Protein AF-J5XFD1-F1 (afdb_monomer_lite)

pLDDT: mean 83.92, std 10.08, range [48.72, 96.69]

Sequence (74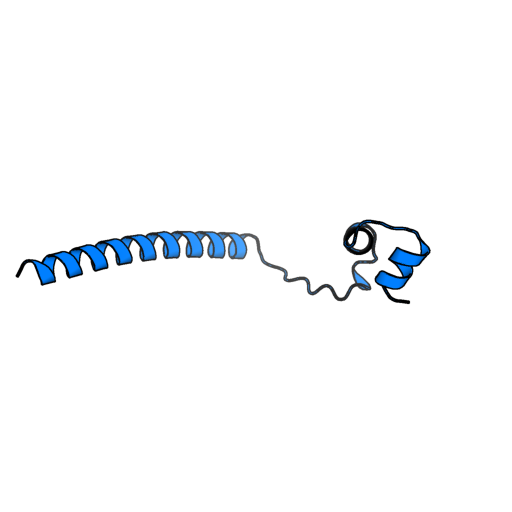 aa):
MSIEDCRRKYDIKGGSTIQNWLEKYGKNHLLNKVVRVETKDEVREIELLRKELAALKKAYAELALENKVNQTVI

Secondary structure (DSSP, 8-state):
--HHHHHHHTT---TTHHHHHHHHHS-TTTS--------HHHHHHHHHHHHHHHHHHHHHHHHHHHHHHHHHH-

Radius of gyration: 24.91 Å; chains: 1; bounding box: 49×25×67 Å

Foldseek 3Di:
DDPVVVCVVVVPPDPCPVVVCCVVPNDPVPDPDDDDDDDPVNVVVVVVVVVVVVVVVVVVVVVVVVVVVVVVVD

Structure (mmCIF, N/CA/C/O backbone):
data_AF-J5XFD1-F1
#
_entry.id   AF-J5XFD1-F1
#
loop_
_atom_site.group_PDB
_atom_site.id
_atom_site.type_symbol
_atom_site.label_atom_id
_atom_site.label_alt_id
_atom_site.label_comp_id
_atom_site.label_asym_id
_atom_site.label_entity_id
_atom_site.label_seq_id
_atom_site.pdbx_PDB_ins_code
_atom_site.Cartn_x
_atom_site.Cartn_y
_atom_site.Cartn_z
_atom_site.occupancy
_atom_site.B_iso_or_equiv
_atom_site.auth_seq_id
_atom_site.auth_comp_id
_atom_site.auth_asym_id
_atom_site.auth_atom_id
_atom_site.pdbx_PDB_model_num
ATOM 1 N N . MET A 1 1 ? 12.021 15.969 -25.062 1.00 65.88 1 MET A N 1
ATOM 2 C CA . MET A 1 1 ? 10.870 15.186 -25.556 1.00 65.88 1 MET A CA 1
ATOM 3 C C . MET A 1 1 ? 10.155 14.615 -24.344 1.00 65.88 1 MET A C 1
ATOM 5 O O . MET A 1 1 ? 10.773 13.866 -23.597 1.00 65.88 1 MET A O 1
ATOM 9 N N . SER A 1 2 ? 8.922 15.052 -24.097 1.00 85.12 2 SER A N 1
ATOM 10 C CA . SER A 1 2 ? 8.068 14.589 -22.99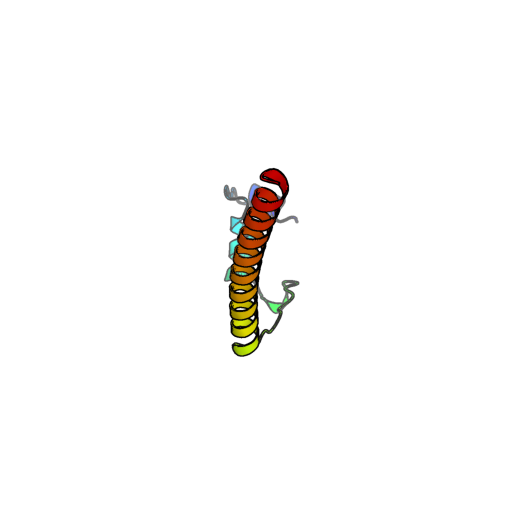5 1.00 85.12 2 SER A CA 1
ATOM 11 C C . SER A 1 2 ? 7.479 13.201 -23.291 1.00 85.12 2 SER A C 1
ATOM 13 O O . SER A 1 2 ? 7.363 12.802 -24.451 1.00 85.12 2 SER A O 1
ATOM 15 N N . ILE A 1 3 ? 7.047 12.476 -22.250 1.00 84.75 3 ILE A N 1
ATOM 16 C CA . ILE A 1 3 ? 6.238 11.249 -22.393 1.00 84.75 3 ILE A CA 1
ATOM 17 C C . ILE A 1 3 ? 4.981 11.537 -23.227 1.00 84.75 3 ILE A C 1
ATOM 19 O O . ILE A 1 3 ? 4.568 10.713 -24.041 1.00 84.75 3 ILE A O 1
ATOM 23 N N . GLU A 1 4 ? 4.405 12.728 -23.075 1.00 87.00 4 GLU A N 1
ATOM 24 C CA . GLU A 1 4 ? 3.224 13.152 -23.824 1.00 87.00 4 GLU A CA 1
ATOM 25 C C . GLU A 1 4 ? 3.528 13.396 -25.311 1.00 87.00 4 GLU A C 1
ATOM 27 O O . GLU A 1 4 ? 2.729 13.019 -26.171 1.00 87.00 4 GLU A O 1
ATOM 32 N N . ASP A 1 5 ? 4.709 13.937 -25.628 1.00 88.44 5 ASP A N 1
ATOM 33 C CA . ASP A 1 5 ? 5.163 14.115 -27.014 1.00 88.44 5 ASP A CA 1
ATOM 34 C C . ASP A 1 5 ? 5.350 12.759 -27.700 1.00 88.44 5 ASP A C 1
ATOM 36 O O . ASP A 1 5 ? 4.897 12.565 -28.827 1.00 88.44 5 ASP A O 1
ATOM 40 N N . CYS A 1 6 ? 5.960 11.790 -27.006 1.00 85.62 6 CYS A N 1
ATOM 41 C CA . CYS A 1 6 ? 6.078 10.414 -27.491 1.00 85.62 6 CYS A CA 1
ATOM 42 C C . CYS A 1 6 ? 4.704 9.789 -27.728 1.00 85.62 6 CYS A C 1
ATOM 44 O O . CYS A 1 6 ? 4.478 9.157 -28.758 1.00 85.62 6 CYS A O 1
ATOM 46 N N . ARG A 1 7 ? 3.771 9.990 -26.794 1.00 90.88 7 ARG A N 1
ATOM 47 C CA . ARG A 1 7 ? 2.417 9.451 -26.899 1.00 90.88 7 ARG A CA 1
ATOM 48 C C . ARG A 1 7 ? 1.711 9.955 -28.155 1.00 90.88 7 ARG A C 1
ATOM 50 O O . ARG A 1 7 ? 1.153 9.150 -28.894 1.00 90.88 7 ARG A O 1
ATOM 57 N N . ARG A 1 8 ? 1.775 11.267 -28.406 1.00 90.81 8 ARG A N 1
ATOM 58 C CA . ARG A 1 8 ? 1.203 11.901 -29.604 1.00 90.81 8 ARG A CA 1
ATOM 59 C C . ARG A 1 8 ? 1.905 11.451 -30.883 1.00 90.81 8 ARG A C 1
ATOM 61 O O . ARG A 1 8 ? 1.238 11.147 -31.862 1.00 90.8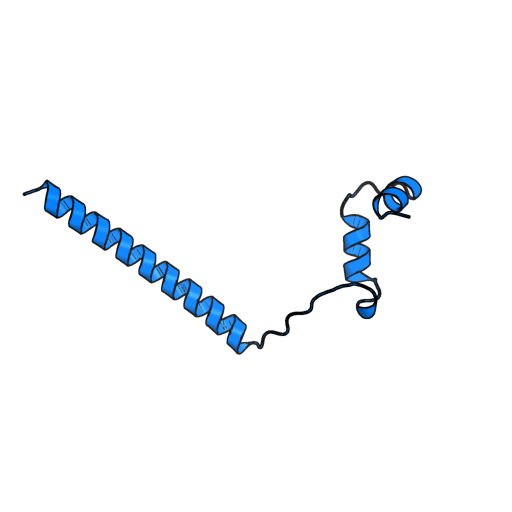1 8 ARG A O 1
ATOM 68 N N . LYS A 1 9 ? 3.239 11.377 -30.870 1.00 92.94 9 LYS A N 1
ATOM 69 C CA . LYS A 1 9 ? 4.045 10.997 -32.040 1.00 92.94 9 LYS A CA 1
ATOM 70 C C . LYS A 1 9 ? 3.784 9.563 -32.506 1.00 92.94 9 LYS A C 1
ATOM 72 O O . LYS A 1 9 ? 3.824 9.307 -33.704 1.00 92.94 9 LYS A O 1
ATOM 77 N N . TYR A 1 10 ? 3.542 8.646 -31.572 1.00 90.88 10 TYR A N 1
ATOM 78 C CA . TYR A 1 10 ? 3.343 7.221 -31.855 1.00 90.88 10 TYR A CA 1
ATOM 79 C C . TYR A 1 10 ? 1.873 6.769 -31.758 1.00 90.88 10 TYR A C 1
ATOM 81 O O . TYR A 1 10 ? 1.622 5.570 -31.705 1.00 90.88 10 TYR A O 1
ATOM 89 N N . ASP A 1 11 ? 0.916 7.705 -31.707 1.00 91.81 11 ASP A N 1
ATOM 90 C CA . ASP A 1 11 ? -0.534 7.445 -31.590 1.00 91.81 11 ASP A CA 1
ATOM 91 C C . ASP A 1 11 ? -0.917 6.454 -30.467 1.00 91.81 11 ASP A C 1
ATOM 93 O O . ASP A 1 11 ? -1.803 5.605 -30.580 1.00 91.81 11 ASP A O 1
ATOM 97 N N . ILE A 1 12 ? -0.225 6.543 -29.330 1.00 92.38 12 ILE A N 1
ATOM 98 C CA . ILE A 1 12 ? -0.475 5.660 -28.189 1.00 92.38 12 ILE A CA 1
ATOM 99 C C . ILE A 1 12 ? -1.684 6.195 -27.411 1.00 92.38 12 ILE A C 1
ATOM 101 O O . ILE A 1 12 ? -1.612 7.215 -26.733 1.00 92.38 12 ILE A O 1
ATOM 105 N N . LYS A 1 13 ? -2.816 5.491 -27.463 1.00 87.12 13 LYS A N 1
ATOM 106 C CA . LYS A 1 13 ? -4.071 5.963 -26.842 1.00 87.12 13 LYS A CA 1
ATOM 107 C C . LYS A 1 13 ? -4.069 5.925 -25.308 1.00 87.12 13 LYS A C 1
ATOM 109 O O . LYS A 1 13 ? -4.756 6.720 -24.672 1.00 87.12 13 LYS A O 1
ATOM 114 N N . GLY A 1 14 ? -3.306 5.016 -24.698 1.00 85.44 14 GLY A N 1
ATOM 115 C CA . GLY A 1 14 ? -3.256 4.856 -23.243 1.00 85.44 14 GLY A CA 1
ATOM 116 C C . GLY A 1 14 ? -2.315 5.856 -22.566 1.00 85.44 14 GLY A C 1
ATOM 117 O O . GLY A 1 14 ? -1.131 5.936 -22.893 1.00 85.44 14 GLY A O 1
ATOM 118 N N . GLY A 1 15 ? -2.826 6.602 -21.580 1.00 84.56 15 GLY A N 1
ATOM 119 C CA . GLY A 1 15 ? -2.049 7.608 -20.844 1.00 84.56 15 GLY A CA 1
ATOM 120 C C . GLY A 1 15 ? -0.891 7.034 -20.021 1.00 84.56 15 GLY A C 1
ATOM 121 O O . GLY A 1 15 ? 0.149 7.675 -19.915 1.00 84.56 15 GLY A O 1
ATOM 122 N N . SER A 1 16 ? -1.044 5.811 -19.513 1.00 88.88 16 SER A N 1
ATOM 123 C CA . SER A 1 16 ? -0.039 5.102 -18.713 1.00 88.88 16 SER A CA 1
ATOM 124 C C . SER A 1 16 ? 0.789 4.090 -19.510 1.00 88.88 16 SER A C 1
ATOM 126 O O . SER A 1 16 ? 1.733 3.520 -18.977 1.00 88.88 16 SER A O 1
ATOM 128 N N . THR A 1 17 ? 0.496 3.856 -20.795 1.00 90.25 17 THR A N 1
ATOM 129 C CA . THR A 1 17 ? 1.139 2.782 -21.578 1.00 90.25 17 THR A CA 1
ATOM 130 C C . THR A 1 17 ? 2.660 2.928 -21.639 1.00 90.25 17 THR A C 1
ATOM 132 O O . THR A 1 17 ? 3.381 1.962 -21.406 1.00 90.25 17 THR A O 1
ATOM 135 N N . ILE A 1 18 ? 3.156 4.144 -21.889 1.00 87.00 18 ILE A N 1
ATOM 136 C CA . ILE A 1 18 ? 4.599 4.420 -21.944 1.00 87.00 18 ILE A CA 1
ATOM 137 C C . ILE A 1 18 ? 5.239 4.265 -20.557 1.00 87.00 18 ILE A C 1
ATOM 139 O O . ILE A 1 18 ? 6.341 3.737 -20.450 1.00 87.00 18 ILE A O 1
ATOM 143 N N . GLN A 1 19 ? 4.545 4.678 -19.494 1.00 87.38 19 GLN A N 1
ATOM 144 C CA . GLN A 1 19 ? 5.020 4.538 -18.112 1.00 87.38 19 GLN A CA 1
ATOM 145 C C . GLN A 1 19 ? 5.136 3.059 -17.724 1.00 87.38 19 GLN A C 1
ATOM 147 O O . GLN A 1 19 ? 6.181 2.632 -17.247 1.00 87.38 19 GLN A O 1
ATOM 152 N N . ASN A 1 20 ? 4.132 2.248 -18.061 1.00 87.69 20 ASN A N 1
ATOM 153 C CA . ASN A 1 20 ? 4.150 0.805 -17.827 1.00 87.69 20 ASN A CA 1
ATOM 154 C C . ASN A 1 20 ? 5.287 0.110 -18.595 1.00 87.69 20 ASN A C 1
ATOM 156 O O . ASN A 1 20 ? 5.911 -0.821 -18.088 1.00 87.69 20 ASN A O 1
ATOM 160 N N . TRP A 1 21 ? 5.583 0.546 -19.824 1.00 88.44 21 TRP A N 1
ATOM 161 C CA . TRP A 1 21 ? 6.731 0.032 -20.573 1.00 88.44 21 TRP A CA 1
ATOM 162 C C . TRP A 1 21 ? 8.065 0.46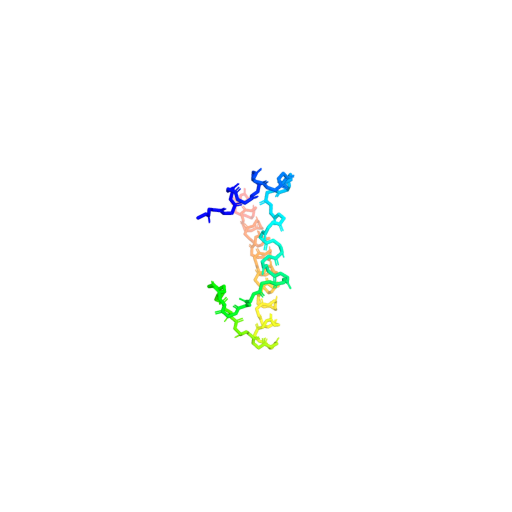0 -19.969 1.00 88.44 21 TRP A C 1
ATOM 164 O O . TRP A 1 21 ? 8.986 -0.353 -19.934 1.00 88.44 21 TRP A O 1
ATOM 174 N N . LEU A 1 22 ? 8.173 1.689 -19.463 1.00 85.06 22 LEU A N 1
ATOM 175 C CA . LEU A 1 22 ? 9.358 2.141 -18.733 1.00 85.06 22 LEU A CA 1
ATOM 176 C C . LEU A 1 22 ? 9.567 1.319 -17.457 1.00 85.06 22 LEU A C 1
ATOM 178 O O . LEU A 1 22 ? 10.688 0.903 -17.194 1.00 85.06 22 LEU A O 1
ATOM 182 N N . GLU A 1 23 ? 8.511 1.007 -16.711 1.00 83.62 23 GLU A N 1
ATOM 183 C CA . GLU A 1 23 ? 8.612 0.162 -15.516 1.00 83.62 23 GLU A CA 1
ATOM 184 C C . GLU A 1 23 ? 8.983 -1.292 -15.834 1.00 83.62 23 GLU A C 1
ATOM 186 O O . GLU A 1 23 ? 9.732 -1.915 -15.081 1.00 83.62 23 GLU A O 1
ATOM 191 N N . LYS A 1 24 ? 8.470 -1.845 -16.940 1.00 84.25 24 LYS A N 1
ATOM 192 C CA . LYS A 1 24 ? 8.647 -3.263 -17.291 1.00 84.25 24 LYS A CA 1
ATOM 193 C C . LYS A 1 24 ? 9.919 -3.551 -18.091 1.00 84.25 24 LYS A C 1
ATOM 195 O O . LYS A 1 24 ? 10.534 -4.598 -17.904 1.00 84.25 24 LYS A O 1
ATOM 200 N N . TYR A 1 25 ? 10.279 -2.655 -19.005 1.00 84.12 25 TYR A N 1
ATOM 201 C CA . TYR A 1 25 ? 11.359 -2.840 -19.982 1.00 84.12 25 TYR A CA 1
ATOM 202 C C . TYR A 1 25 ? 12.437 -1.754 -19.896 1.00 84.12 25 TYR A C 1
ATOM 204 O O . TYR A 1 25 ? 13.466 -1.852 -20.566 1.00 84.12 25 TYR A O 1
ATOM 212 N N . GLY A 1 26 ? 12.215 -0.702 -19.106 1.00 77.44 26 GLY A N 1
ATOM 213 C CA . GLY A 1 26 ? 13.189 0.362 -18.923 1.00 77.44 26 GLY A CA 1
ATOM 214 C C . GLY A 1 26 ? 14.410 -0.092 -18.130 1.00 77.44 26 GLY A C 1
ATOM 215 O O . GLY A 1 26 ? 14.413 -1.075 -17.387 1.00 77.44 26 GLY A O 1
ATOM 216 N N . LYS A 1 27 ? 15.492 0.670 -18.278 1.00 79.06 27 LYS A N 1
ATOM 217 C CA . LYS A 1 27 ? 16.699 0.489 -17.477 1.00 79.06 27 LYS A CA 1
ATOM 218 C C . LYS A 1 27 ? 16.423 0.995 -16.065 1.00 79.06 27 LYS A C 1
ATOM 220 O O . LYS A 1 27 ? 16.475 2.197 -15.827 1.00 79.06 27 LYS A O 1
ATOM 225 N N . ASN A 1 28 ? 16.172 0.077 -15.133 1.00 71.94 28 ASN A N 1
ATOM 226 C CA . ASN A 1 28 ? 15.863 0.397 -13.732 1.00 71.94 28 ASN A CA 1
ATOM 227 C C . ASN A 1 28 ? 16.858 1.373 -13.075 1.00 71.94 28 ASN A C 1
ATOM 229 O O . ASN A 1 28 ? 16.449 2.179 -12.254 1.00 71.94 28 ASN A O 1
ATOM 233 N N . HIS A 1 2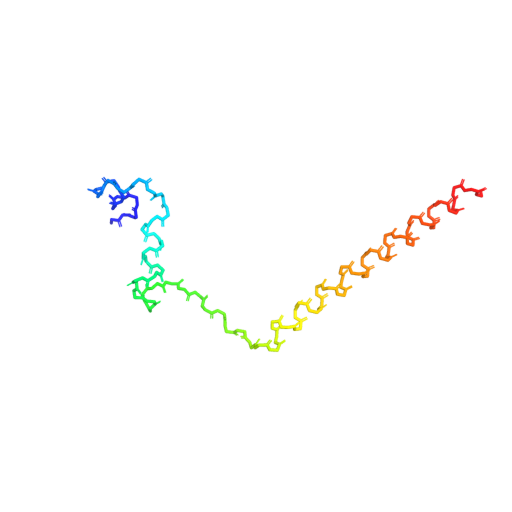9 ? 18.137 1.332 -13.460 1.00 68.25 29 HIS A N 1
ATOM 234 C CA . HIS A 1 29 ? 19.195 2.209 -12.941 1.00 68.25 29 HIS A CA 1
ATOM 235 C C . HIS A 1 29 ? 19.204 3.631 -13.533 1.00 68.25 29 HIS A C 1
ATOM 237 O O . HIS A 1 29 ? 19.933 4.482 -13.039 1.00 68.25 29 HIS A O 1
ATOM 243 N N . LEU A 1 30 ? 18.446 3.889 -14.604 1.00 76.56 30 LEU A N 1
ATOM 244 C CA . LEU A 1 30 ? 18.260 5.230 -15.182 1.00 76.56 30 LEU A CA 1
ATOM 245 C C . LEU A 1 30 ? 16.934 5.865 -14.753 1.00 76.56 30 LEU A C 1
ATOM 247 O O . LEU A 1 30 ? 16.717 7.055 -14.967 1.00 76.56 30 LEU A O 1
ATOM 251 N N . LEU A 1 31 ? 16.030 5.068 -14.185 1.00 75.38 31 LEU A N 1
ATOM 252 C CA . LEU A 1 31 ? 14.817 5.569 -13.564 1.00 75.38 31 LEU A CA 1
ATOM 253 C C . LEU A 1 31 ? 15.179 6.034 -12.154 1.00 75.38 31 LEU A C 1
ATOM 255 O O . LEU A 1 31 ? 15.811 5.291 -11.407 1.00 75.38 31 LEU A O 1
ATOM 259 N N . ASN A 1 32 ? 14.743 7.234 -11.765 1.00 66.75 32 ASN A N 1
ATOM 260 C CA . ASN A 1 32 ? 14.844 7.723 -10.385 1.00 66.75 32 ASN A CA 1
ATOM 261 C C . ASN A 1 32 ? 13.862 6.958 -9.480 1.00 66.75 32 ASN A C 1
ATOM 263 O O . ASN A 1 32 ? 12.904 7.520 -8.950 1.00 66.75 32 ASN A O 1
ATOM 267 N N . LYS A 1 33 ? 14.059 5.644 -9.352 1.00 67.88 33 LYS A N 1
ATOM 268 C CA . LYS A 1 33 ? 13.257 4.771 -8.506 1.00 67.88 33 LYS A CA 1
ATOM 269 C C . LYS A 1 33 ? 13.894 4.730 -7.125 1.00 67.88 33 LYS A C 1
ATOM 271 O O . LYS A 1 33 ? 14.976 4.180 -6.946 1.00 67.88 33 LYS A O 1
ATOM 276 N N . VAL A 1 34 ? 13.200 5.286 -6.139 1.00 69.19 34 VAL A N 1
ATOM 277 C CA . VAL A 1 34 ? 13.560 5.094 -4.733 1.00 69.19 34 VAL A CA 1
ATOM 278 C C . VAL A 1 34 ? 13.101 3.694 -4.337 1.00 69.19 34 VAL A C 1
ATOM 280 O O . VAL A 1 34 ? 11.906 3.438 -4.196 1.00 69.19 34 VAL A O 1
ATOM 283 N N . VAL A 1 35 ? 14.043 2.757 -4.228 1.00 67.56 35 VAL A N 1
ATOM 284 C CA . VAL A 1 35 ? 13.758 1.395 -3.763 1.00 67.56 35 VAL A CA 1
ATOM 285 C C . VAL A 1 35 ? 13.877 1.381 -2.245 1.00 67.56 35 VAL A C 1
ATOM 287 O O . VAL A 1 35 ? 14.975 1.492 -1.707 1.00 67.56 35 VAL A O 1
ATOM 290 N N . ARG A 1 36 ? 12.746 1.238 -1.549 1.00 72.00 36 ARG A N 1
ATOM 291 C CA . ARG A 1 36 ? 12.741 0.923 -0.119 1.00 72.00 36 ARG A CA 1
ATOM 292 C C . ARG A 1 36 ? 12.916 -0.586 0.030 1.00 72.00 36 ARG A C 1
ATOM 294 O O . ARG A 1 36 ? 12.069 -1.347 -0.429 1.00 72.00 36 ARG A O 1
ATOM 301 N N . VAL A 1 37 ? 14.028 -1.012 0.618 1.00 71.69 37 VAL A N 1
ATOM 302 C CA . VAL A 1 37 ? 14.252 -2.421 0.954 1.00 71.69 37 VAL A CA 1
ATOM 303 C C . VAL A 1 37 ? 13.664 -2.647 2.340 1.00 71.69 37 VAL A C 1
ATOM 305 O O . VAL A 1 37 ? 14.204 -2.145 3.317 1.00 71.69 37 VAL A O 1
ATOM 308 N N . GLU A 1 38 ? 12.537 -3.349 2.404 1.00 70.12 38 GLU A N 1
ATOM 309 C CA . GLU A 1 38 ? 11.927 -3.807 3.656 1.00 70.12 38 GLU A CA 1
ATOM 310 C C . GLU A 1 38 ? 12.175 -5.313 3.779 1.00 70.12 38 GLU A C 1
ATOM 312 O O . GLU A 1 38 ? 12.048 -6.069 2.807 1.00 70.12 38 GLU A O 1
ATOM 317 N N . THR A 1 39 ? 12.566 -5.759 4.966 1.00 80.06 39 THR A N 1
ATOM 318 C CA . THR A 1 39 ? 12.693 -7.182 5.275 1.00 80.06 39 THR A CA 1
ATOM 319 C C . THR A 1 39 ? 11.308 -7.822 5.400 1.00 80.06 39 THR A C 1
ATOM 321 O O . THR A 1 39 ? 10.305 -7.166 5.688 1.00 80.06 39 THR A O 1
ATOM 324 N N . LYS A 1 40 ? 11.223 -9.139 5.160 1.00 74.94 40 LYS A N 1
ATOM 325 C CA . LYS A 1 40 ? 9.945 -9.874 5.240 1.00 74.94 40 LYS A CA 1
ATOM 326 C C . LYS A 1 40 ? 9.300 -9.770 6.624 1.00 74.94 40 LYS A C 1
ATOM 328 O O . LYS A 1 40 ? 8.075 -9.811 6.713 1.00 74.94 40 LYS A O 1
ATOM 333 N N . ASP A 1 41 ? 10.111 -9.657 7.668 1.00 77.88 41 ASP A N 1
ATOM 334 C CA . ASP A 1 41 ? 9.643 -9.548 9.045 1.00 77.88 41 ASP A CA 1
ATOM 335 C C . ASP A 1 41 ? 9.048 -8.164 9.329 1.00 77.88 41 ASP A C 1
ATOM 337 O O . ASP A 1 41 ? 7.940 -8.097 9.854 1.00 77.88 41 ASP A O 1
ATOM 341 N N . GLU A 1 42 ? 9.673 -7.082 8.850 1.00 74.44 42 GLU A N 1
ATOM 342 C CA . GLU A 1 42 ? 9.131 -5.716 8.969 1.00 74.44 42 GLU A CA 1
ATOM 343 C C . GLU A 1 42 ? 7.759 -5.578 8.293 1.00 74.44 42 GLU A C 1
ATOM 345 O O . GLU A 1 42 ? 6.836 -4.984 8.849 1.00 74.44 42 GLU A O 1
ATOM 350 N N . VAL A 1 43 ? 7.583 -6.170 7.106 1.00 78.00 43 VAL A N 1
ATOM 351 C CA . VAL A 1 43 ? 6.286 -6.147 6.405 1.00 78.00 43 VAL A CA 1
ATOM 352 C C . VAL A 1 43 ? 5.211 -6.877 7.216 1.00 78.00 43 VAL A C 1
ATOM 354 O O . VAL A 1 43 ? 4.098 -6.368 7.365 1.00 78.00 43 VAL A O 1
ATOM 357 N N . ARG A 1 44 ? 5.540 -8.050 7.773 1.00 80.94 44 ARG A N 1
ATOM 358 C CA . ARG A 1 44 ? 4.612 -8.832 8.609 1.00 80.94 44 ARG A CA 1
ATOM 359 C C . ARG A 1 44 ? 4.250 -8.096 9.893 1.00 80.94 44 ARG A C 1
ATOM 361 O O . ARG A 1 44 ? 3.084 -8.102 10.281 1.00 80.94 44 ARG A O 1
ATOM 368 N N . GLU A 1 45 ? 5.219 -7.452 10.531 1.00 87.94 45 GLU A N 1
ATOM 369 C CA . GLU A 1 45 ? 5.008 -6.674 11.751 1.00 87.94 45 GLU A CA 1
ATOM 370 C C . GLU A 1 45 ? 4.074 -5.485 11.498 1.00 87.94 45 GLU A C 1
ATOM 372 O O . GLU A 1 45 ? 3.107 -5.292 12.234 1.00 87.94 45 GLU A O 1
ATOM 377 N N . ILE A 1 46 ? 4.263 -4.752 10.395 1.00 91.12 46 ILE A N 1
ATOM 378 C CA . ILE A 1 46 ? 3.366 -3.651 10.009 1.00 91.12 46 ILE A CA 1
ATOM 379 C C . ILE A 1 46 ? 1.932 -4.152 9.785 1.00 91.12 46 ILE A C 1
ATOM 381 O O . ILE A 1 46 ? 0.972 -3.487 10.188 1.00 91.12 46 ILE A O 1
ATOM 385 N N . GLU A 1 47 ? 1.752 -5.307 9.143 1.00 90.94 47 GLU A N 1
ATOM 386 C CA . GLU A 1 47 ? 0.421 -5.888 8.939 1.00 90.94 47 GLU A CA 1
ATOM 387 C C . GLU A 1 47 ? -0.241 -6.323 10.251 1.00 90.94 47 GLU A C 1
ATOM 389 O O . GLU A 1 47 ? -1.440 -6.087 10.435 1.00 90.94 47 GLU A O 1
ATOM 394 N N . LEU A 1 48 ? 0.521 -6.925 11.166 1.00 93.25 48 LEU A N 1
ATOM 395 C CA . LEU A 1 48 ? 0.046 -7.311 12.497 1.00 93.25 48 LEU 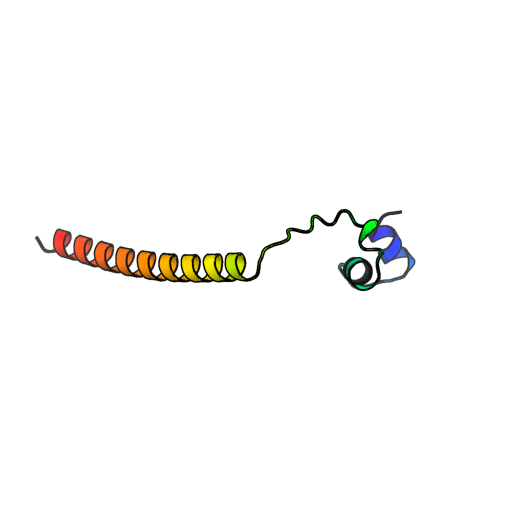A CA 1
ATOM 396 C C . LEU A 1 48 ? -0.368 -6.080 13.309 1.00 93.25 48 LEU A C 1
ATOM 398 O O . LEU A 1 48 ? -1.511 -6.008 13.763 1.00 93.25 48 LEU A O 1
ATOM 402 N N . LEU A 1 49 ? 0.488 -5.059 13.369 1.00 94.69 49 LEU A N 1
ATOM 403 C CA . LEU A 1 49 ? 0.203 -3.801 14.062 1.00 94.69 49 LEU A CA 1
ATOM 404 C C . LEU A 1 49 ? -1.042 -3.100 13.501 1.00 94.69 49 LEU A C 1
ATOM 406 O O . LEU A 1 49 ? -1.860 -2.565 14.251 1.00 94.69 49 LEU A O 1
ATOM 410 N N . ARG A 1 50 ? -1.241 -3.125 12.175 1.00 95.25 50 ARG A N 1
ATOM 411 C CA . ARG A 1 50 ? -2.456 -2.578 11.546 1.00 95.25 50 ARG A CA 1
ATOM 412 C C . ARG A 1 50 ? -3.715 -3.339 11.959 1.00 95.25 50 ARG A C 1
ATOM 414 O O . ARG A 1 50 ? -4.747 -2.703 12.186 1.00 95.25 50 ARG A O 1
ATOM 421 N N . LYS A 1 51 ? -3.648 -4.670 12.058 1.00 96.00 51 LYS A N 1
ATOM 422 C CA . LYS A 1 51 ? -4.775 -5.503 12.510 1.00 96.00 51 LYS A CA 1
ATOM 423 C C . LYS A 1 51 ? -5.114 -5.237 13.973 1.00 96.00 51 LYS A C 1
ATOM 425 O O . LYS A 1 51 ? -6.287 -5.045 14.289 1.00 96.00 51 LYS A O 1
ATOM 430 N N . GLU A 1 52 ? -4.107 -5.160 14.836 1.00 95.44 52 GLU A N 1
ATOM 431 C CA . GLU A 1 52 ? -4.292 -4.854 16.258 1.00 95.44 52 GLU A CA 1
ATOM 432 C C . GLU A 1 52 ? -4.890 -3.461 16.463 1.00 95.44 52 GLU A C 1
ATOM 434 O O . GLU A 1 52 ? -5.880 -3.314 17.180 1.00 95.44 52 GLU A O 1
ATOM 439 N N . LEU A 1 53 ? -4.381 -2.446 15.757 1.00 96.50 53 LEU A N 1
ATOM 440 C CA . LEU A 1 53 ? -4.947 -1.097 15.806 1.00 96.50 53 LEU A CA 1
ATOM 441 C C . LEU A 1 53 ? -6.405 -1.053 15.344 1.00 96.50 53 LEU A C 1
ATOM 443 O O . LEU A 1 53 ? -7.202 -0.304 15.910 1.00 96.50 53 LEU A O 1
ATOM 447 N N . ALA A 1 54 ? -6.769 -1.825 14.319 1.00 96.00 54 ALA A N 1
ATOM 448 C CA . ALA A 1 54 ? -8.148 -1.891 13.848 1.00 96.00 54 ALA A CA 1
ATOM 449 C C . ALA A 1 54 ? -9.075 -2.534 14.894 1.00 96.00 54 ALA A C 1
ATOM 451 O O . ALA A 1 54 ? -10.152 -1.999 15.167 1.00 96.00 54 ALA A O 1
ATOM 452 N N . ALA A 1 55 ? -8.643 -3.637 15.512 1.00 95.38 55 ALA A N 1
ATOM 453 C CA . ALA A 1 55 ? -9.390 -4.304 16.576 1.00 95.38 55 ALA A CA 1
ATOM 454 C C . ALA A 1 55 ? -9.555 -3.399 17.807 1.00 95.38 55 ALA A C 1
ATOM 456 O O . ALA A 1 55 ? -10.665 -3.242 18.317 1.00 95.38 55 ALA A O 1
ATOM 457 N N . LEU A 1 56 ? -8.475 -2.733 18.224 1.00 96.69 56 LEU A N 1
ATOM 458 C CA . LEU A 1 56 ? -8.479 -1.828 19.370 1.00 96.69 56 LEU A CA 1
ATOM 459 C C . LEU A 1 56 ? -9.399 -0.624 19.145 1.00 96.69 56 LEU A C 1
ATOM 461 O O . LEU A 1 56 ? -10.191 -0.280 20.019 1.00 96.69 56 LEU A O 1
ATOM 465 N N . LYS A 1 57 ? -9.350 -0.005 17.957 1.00 95.44 57 LYS A N 1
ATOM 466 C CA . LYS A 1 57 ? -10.250 1.106 17.606 1.00 95.44 57 LYS A CA 1
ATOM 467 C C . LYS A 1 57 ? -11.717 0.692 17.638 1.00 95.44 57 LYS A C 1
ATOM 469 O O . LYS A 1 57 ? -12.551 1.484 18.068 1.00 95.44 57 LYS A O 1
ATOM 474 N N . LYS A 1 58 ? -12.030 -0.528 17.197 1.00 95.50 58 LYS A N 1
ATOM 475 C CA . LYS A 1 58 ? -13.397 -1.055 17.232 1.00 95.50 58 LYS A CA 1
ATOM 476 C C . LYS A 1 58 ? -13.884 -1.236 18.670 1.00 95.50 58 LYS A C 1
ATOM 478 O O . LYS A 1 58 ? -14.937 -0.708 19.006 1.00 95.50 58 LYS A O 1
ATOM 483 N N . ALA A 1 59 ? -13.090 -1.898 19.512 1.00 94.50 59 ALA A N 1
ATOM 484 C CA . ALA A 1 59 ? -13.419 -2.088 20.925 1.00 94.50 59 ALA A CA 1
ATOM 485 C C . ALA A 1 59 ? -13.578 -0.747 21.660 1.00 94.50 59 ALA A C 1
ATOM 487 O O . ALA A 1 59 ? -14.516 -0.558 22.427 1.00 94.50 59 ALA A O 1
ATOM 488 N N . TYR A 1 60 ? -12.703 0.223 21.376 1.00 94.75 60 TYR A N 1
ATOM 489 C CA . TYR A 1 60 ? -12.808 1.564 21.944 1.00 94.75 60 TYR A CA 1
ATOM 490 C C . TYR A 1 60 ? -14.093 2.284 21.519 1.00 94.75 60 TYR A C 1
ATOM 492 O O . TYR A 1 60 ? -14.740 2.918 22.347 1.00 94.75 60 TYR A O 1
ATOM 500 N N . ALA A 1 61 ? -14.477 2.188 20.244 1.00 93.88 61 ALA A N 1
ATOM 501 C CA . ALA A 1 61 ? -15.718 2.786 19.761 1.00 93.88 61 ALA A CA 1
ATOM 502 C C . ALA A 1 61 ? -16.948 2.172 20.446 1.00 93.88 61 ALA A C 1
ATOM 504 O O . ALA A 1 61 ? -17.856 2.905 20.826 1.00 93.88 61 ALA A O 1
ATOM 505 N N . GLU A 1 62 ? -16.955 0.855 20.645 1.00 91.56 62 GLU A N 1
ATOM 506 C CA . GLU A 1 62 ? -18.027 0.134 21.336 1.00 91.56 62 GLU A CA 1
ATOM 507 C C . GLU A 1 62 ? -18.143 0.575 22.804 1.00 91.56 62 GLU A C 1
ATOM 509 O O . GLU A 1 62 ? -19.201 1.043 23.221 1.00 91.56 62 GLU A O 1
ATOM 514 N N . LEU A 1 63 ? -17.025 0.610 23.537 1.00 92.69 63 LEU A N 1
ATOM 515 C CA . LEU A 1 63 ? -16.973 1.132 24.910 1.00 92.69 63 LEU A CA 1
ATOM 516 C C . LEU A 1 63 ? -17.381 2.609 25.006 1.00 92.69 63 LEU A C 1
ATOM 518 O O . LEU A 1 63 ? -18.023 3.029 25.970 1.00 92.69 63 LEU A O 1
ATOM 522 N N . ALA A 1 64 ? -16.990 3.433 24.034 1.00 90.19 64 ALA A N 1
ATOM 523 C CA . ALA A 1 64 ? -17.361 4.844 24.007 1.00 90.19 64 ALA A CA 1
ATOM 524 C C . ALA A 1 64 ? -18.869 5.031 23.779 1.00 90.19 64 ALA A C 1
ATOM 526 O O . ALA A 1 64 ? -19.464 5.948 24.351 1.00 90.19 64 ALA A O 1
ATOM 527 N N . LEU A 1 65 ? -19.490 4.172 22.965 1.00 90.75 65 LEU A N 1
ATOM 528 C CA . LEU A 1 65 ? -20.938 4.157 22.764 1.00 90.75 65 LEU A CA 1
ATOM 529 C C . LEU A 1 65 ? -21.667 3.702 24.032 1.00 90.75 65 LEU A C 1
ATOM 531 O O . LEU A 1 65 ? -22.577 4.403 24.471 1.00 90.75 65 LEU A O 1
ATOM 535 N N . GLU A 1 66 ? -21.237 2.606 24.660 1.00 86.56 66 GLU A N 1
ATOM 536 C CA . GLU A 1 66 ? -21.815 2.112 25.920 1.00 86.56 66 GLU A CA 1
ATOM 537 C C . GLU A 1 66 ? -21.761 3.168 27.030 1.00 86.56 66 GLU A C 1
ATOM 539 O O . GLU A 1 66 ? -22.768 3.451 27.679 1.00 86.56 66 GLU A O 1
ATOM 544 N N . ASN A 1 67 ? -20.608 3.821 27.206 1.00 87.06 67 ASN A N 1
ATOM 545 C CA . ASN A 1 67 ? -20.456 4.885 28.198 1.00 87.06 67 ASN A CA 1
ATOM 546 C C . ASN A 1 67 ? -21.391 6.070 27.933 1.00 87.06 67 ASN A C 1
ATOM 548 O O . ASN A 1 67 ? -21.993 6.591 28.871 1.00 87.06 67 ASN A O 1
ATOM 552 N N . LYS A 1 68 ? -21.546 6.486 26.670 1.00 85.69 68 LYS A N 1
ATOM 553 C CA . LYS A 1 68 ? -22.483 7.561 26.316 1.00 85.69 68 LYS A CA 1
ATOM 554 C C . LYS A 1 68 ? -23.928 7.182 26.619 1.00 85.69 68 LYS A C 1
ATOM 556 O O . LYS A 1 68 ? -24.648 8.005 27.173 1.00 85.69 68 LYS A O 1
ATOM 561 N N . VAL A 1 69 ? -24.342 5.961 26.283 1.00 83.19 69 VAL A N 1
ATOM 562 C CA . VAL A 1 69 ? -25.699 5.476 26.578 1.00 83.19 69 VAL A CA 1
ATOM 563 C C . VAL A 1 69 ? -25.944 5.480 28.087 1.00 83.19 69 VAL A C 1
ATOM 565 O O . VAL A 1 69 ? -26.938 6.047 28.538 1.00 83.19 69 VAL A O 1
ATOM 568 N N . ASN A 1 70 ? -25.006 4.956 28.878 1.00 75.38 70 ASN A N 1
ATOM 569 C CA . ASN A 1 70 ? -25.127 4.921 30.338 1.00 75.38 70 ASN A CA 1
ATOM 570 C C . ASN A 1 70 ? -25.223 6.322 30.961 1.00 75.38 70 ASN A C 1
ATOM 572 O O . ASN A 1 70 ? -26.003 6.524 31.886 1.00 75.38 70 ASN A O 1
ATOM 576 N N . GLN A 1 71 ? -24.485 7.303 30.433 1.00 75.62 71 GLN A N 1
ATOM 577 C CA . GLN A 1 71 ? -24.569 8.695 30.888 1.00 75.62 71 GLN A CA 1
ATOM 578 C C . GLN A 1 71 ? -25.892 9.389 30.539 1.00 75.62 71 GLN A C 1
ATOM 580 O O . GLN A 1 71 ? -26.236 10.362 31.192 1.00 75.62 71 GLN A O 1
ATOM 585 N N . THR A 1 72 ? -26.614 8.935 29.511 1.00 67.44 72 THR A N 1
ATOM 586 C CA . THR A 1 72 ? -27.908 9.526 29.114 1.00 67.44 72 THR A CA 1
ATOM 587 C C . THR A 1 72 ? -29.121 8.917 29.818 1.00 67.44 72 THR A C 1
ATOM 589 O O . THR A 1 72 ? -30.213 9.469 29.722 1.00 67.44 72 THR A O 1
ATOM 592 N N . VAL A 1 73 ? -28.952 7.767 30.478 1.00 61.84 73 VAL A N 1
ATOM 593 C CA . VAL A 1 73 ? -30.028 7.026 31.167 1.00 61.84 73 VAL A CA 1
ATOM 594 C C . VAL A 1 73 ? -30.096 7.370 32.668 1.00 61.84 73 VAL A C 1
ATOM 596 O O . VAL A 1 73 ? -31.057 6.997 33.339 1.00 61.84 73 VAL A O 1
ATOM 599 N N . ILE A 1 74 ? -29.112 8.115 33.182 1.00 48.72 74 ILE A N 1
ATOM 600 C CA . ILE A 1 74 ? -29.071 8.697 34.537 1.00 48.72 74 ILE A CA 1
ATOM 601 C C . ILE A 1 74 ? -29.391 10.188 34.434 1.00 48.72 74 ILE A C 1
ATOM 603 O O . ILE A 1 74 ? -30.147 10.681 35.300 1.00 48.72 74 ILE A O 1
#